Protein AF-A0A2E5VYM4-F1 (afdb_monomer)

Secondary structure (DSSP, 8-state):
--HHHHHHHHHHHHHHHHHHHTTSEEETTGGGT--TT-EEE-HHHHHHHHHHHHHHHHHHHTSTT-------S---HHHHHHH-

Solvent-accessible surface area (backbone atoms only — not comparable to full-atom values): 5100 Å² total; per-residue (Å²): 135,56,73,66,60,54,54,48,54,55,49,50,54,53,49,54,52,50,34,42,77,64,34,27,47,38,64,27,59,52,97,77,74,42,47,91,97,43,69,38,60,29,77,54,24,45,53,50,53,49,53,53,50,52,52,52,51,58,59,45,64,72,40,88,98,52,78,92,83,86,77,75,89,81,71,65,66,72,58,56,64,73,76,106

Sequence (84 aa):
MSEVEMVDKGRMARLSSLLRRRGIVLPSYEIYGGVSGLVDYGPLGASIKRRVIDAWISHWSCVPNVVEIDSPTITPEAVLVASG

Radius of gyration: 18.79 Å; Cα contacts (8 Å, |Δi|>4): 49; chains: 1; bounding box: 47×35×43 Å

Foldseek 3Di:
DDPVVVVVVVVVVVVVVVCVVVQQKDFPPVVVVGDPPDIDGGPVNVVVVVVVVVVVCVVQVPPPPDDDDDDDPDDDPVVVVVVD

Mean predicted aligned error: 5.2 Å

Structure (mmCIF, N/CA/C/O backbone):
data_AF-A0A2E5VYM4-F1
#
_entry.id   AF-A0A2E5VYM4-F1
#
loop_
_atom_site.group_PDB
_atom_site.id
_atom_site.type_symbol
_atom_site.label_atom_id
_atom_site.label_alt_id
_atom_site.label_comp_id
_atom_site.label_asym_id
_atom_site.label_entity_id
_atom_site.label_seq_id
_atom_site.pdbx_PDB_ins_code
_atom_site.Cartn_x
_atom_site.Cartn_y
_atom_site.Cartn_z
_atom_site.occupancy
_atom_site.B_iso_or_equiv
_atom_site.auth_seq_id
_atom_site.auth_comp_id
_atom_site.auth_asym_id
_atom_site.auth_atom_id
_atom_site.pdbx_PDB_model_num
ATOM 1 N N . MET A 1 1 ? -28.392 -19.554 1.533 1.00 58.69 1 MET A N 1
ATOM 2 C CA . MET A 1 1 ? -27.044 -19.309 2.084 1.00 58.69 1 MET A CA 1
ATOM 3 C C . MET A 1 1 ? -26.589 -20.579 2.757 1.00 58.69 1 MET A C 1
ATOM 5 O O . MET A 1 1 ? -27.325 -21.104 3.585 1.00 58.69 1 MET A O 1
ATOM 9 N N . SER A 1 2 ? -25.455 -21.114 2.321 1.00 78.81 2 SER A N 1
ATOM 10 C CA . SER A 1 2 ? -24.910 -22.368 2.847 1.00 78.81 2 SER A CA 1
ATOM 11 C C . SER A 1 2 ? -24.339 -22.171 4.258 1.00 78.81 2 SER A C 1
ATOM 13 O O . SER A 1 2 ? -23.953 -21.066 4.639 1.00 78.81 2 SER A O 1
ATOM 15 N N . GLU A 1 3 ? -24.270 -23.240 5.051 1.00 75.88 3 GLU A N 1
ATOM 16 C CA . GLU A 1 3 ? -23.701 -23.211 6.408 1.00 75.88 3 GLU A CA 1
ATOM 17 C C . GLU A 1 3 ? -22.236 -22.729 6.413 1.00 75.88 3 GLU A C 1
ATOM 19 O O . GLU A 1 3 ? -21.817 -21.975 7.291 1.00 75.88 3 GLU A O 1
ATOM 24 N N . VAL A 1 4 ? -21.482 -23.066 5.362 1.00 75.62 4 VAL A N 1
ATOM 25 C CA . VAL A 1 4 ? -20.088 -22.645 5.161 1.00 75.62 4 VAL A CA 1
ATOM 26 C C . VAL A 1 4 ? -19.973 -21.130 4.956 1.00 75.62 4 VAL A C 1
ATOM 28 O O . VAL A 1 4 ? -19.137 -20.492 5.597 1.00 75.62 4 VAL A O 1
ATOM 31 N N . GLU A 1 5 ? -20.843 -20.527 4.137 1.00 72.75 5 GLU A N 1
ATOM 32 C CA . GLU A 1 5 ? -20.885 -19.065 3.951 1.00 72.75 5 GLU A CA 1
ATOM 33 C C . GLU A 1 5 ? -21.187 -18.326 5.261 1.00 72.75 5 GLU A C 1
ATOM 35 O O . GLU A 1 5 ? -20.635 -17.257 5.529 1.00 72.75 5 GLU A O 1
ATOM 40 N N . MET A 1 6 ? -22.052 -18.894 6.105 1.00 72.75 6 MET A N 1
ATOM 41 C CA . MET A 1 6 ? -22.429 -18.296 7.389 1.00 72.75 6 MET A CA 1
ATOM 42 C C . MET A 1 6 ? -21.272 -18.306 8.391 1.00 72.75 6 MET A C 1
ATOM 44 O O . MET A 1 6 ? -21.033 -17.311 9.086 1.00 72.75 6 MET A O 1
ATOM 48 N N . VAL A 1 7 ? -20.521 -19.408 8.441 1.00 80.44 7 VAL A N 1
ATOM 49 C CA . VAL A 1 7 ? -19.328 -19.540 9.288 1.00 80.44 7 VAL A CA 1
ATOM 50 C C . VAL A 1 7 ? -18.229 -18.574 8.843 1.00 80.44 7 VAL A C 1
ATOM 52 O O . VAL A 1 7 ? -17.601 -17.928 9.692 1.00 80.44 7 VAL A O 1
ATOM 55 N N . ASP A 1 8 ? -18.017 -18.438 7.533 1.00 79.94 8 ASP A N 1
ATOM 56 C CA . ASP A 1 8 ? -16.993 -17.555 6.979 1.00 79.94 8 ASP A CA 1
ATOM 57 C C . ASP A 1 8 ? -17.312 -16.076 7.233 1.00 79.94 8 ASP A C 1
ATOM 59 O O . ASP A 1 8 ? -16.487 -15.338 7.779 1.00 79.94 8 ASP A O 1
ATOM 63 N N . LYS A 1 9 ? -18.565 -15.661 7.008 1.00 82.56 9 LYS A N 1
ATOM 64 C CA . LYS A 1 9 ? -19.021 -14.296 7.311 1.00 82.56 9 LYS A CA 1
ATOM 65 C C . LYS A 1 9 ? -18.843 -13.945 8.791 1.00 82.56 9 LYS A C 1
ATOM 67 O O . LY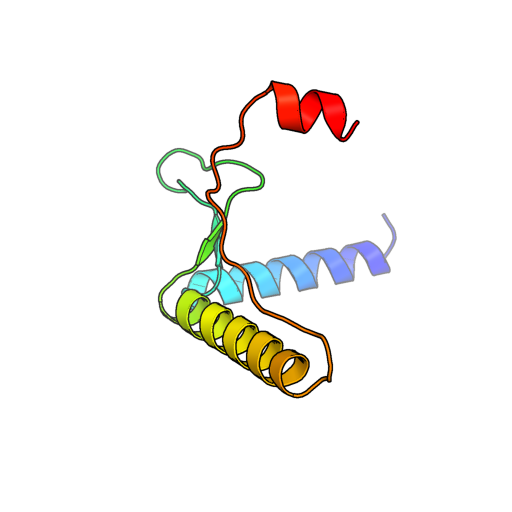S A 1 9 ? -18.369 -12.857 9.126 1.00 82.56 9 LYS A O 1
ATOM 72 N N . G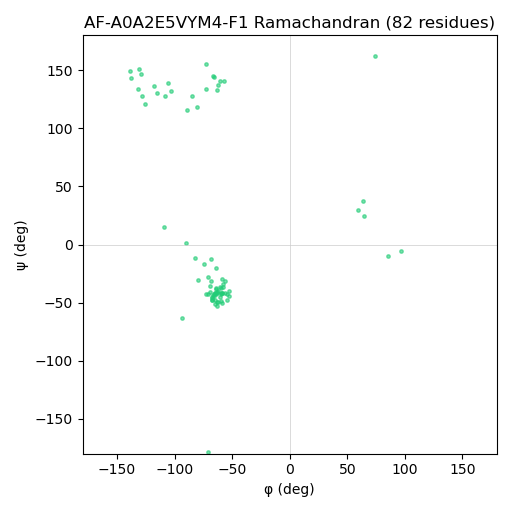LY A 1 10 ? -19.157 -14.882 9.690 1.00 89.94 10 GLY A N 1
ATOM 73 C CA . GLY A 1 10 ? -18.924 -14.719 11.126 1.00 89.94 10 GLY A CA 1
ATOM 74 C C . GLY A 1 10 ? -17.437 -14.606 11.485 1.00 89.94 10 GLY A C 1
ATOM 75 O O . GLY A 1 10 ? -17.067 -13.822 12.361 1.00 89.94 10 GLY A O 1
ATOM 76 N N . ARG A 1 11 ? -16.564 -15.359 10.807 1.00 92.81 11 ARG A N 1
ATOM 77 C CA . ARG A 1 11 ? -15.106 -15.291 10.992 1.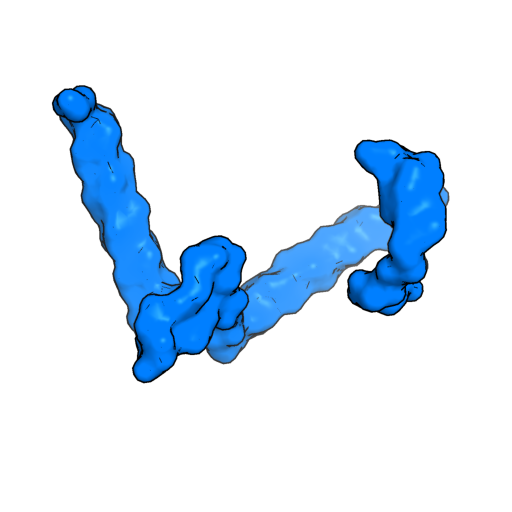00 92.81 11 ARG A CA 1
ATOM 78 C C . ARG A 1 11 ? -14.538 -13.958 10.510 1.00 92.81 11 ARG A C 1
ATOM 80 O O . ARG A 1 11 ? -13.777 -13.338 11.253 1.00 92.81 11 ARG A O 1
ATOM 87 N N . MET A 1 12 ? -14.938 -13.503 9.326 1.00 92.56 12 MET A N 1
ATOM 88 C CA . MET A 1 12 ? -14.511 -12.223 8.758 1.00 92.56 12 MET A CA 1
ATOM 89 C C . MET A 1 12 ? -14.928 -11.048 9.641 1.00 92.56 12 MET A C 1
ATOM 91 O O . MET A 1 12 ? -14.087 -10.227 9.997 1.00 92.56 12 MET A O 1
ATOM 95 N N . ALA A 1 13 ? -16.175 -11.026 10.123 1.00 93.31 13 ALA A N 1
ATOM 96 C CA . ALA A 1 13 ? -16.640 -9.984 11.038 1.00 93.31 13 ALA A CA 1
ATOM 97 C C . ALA A 1 13 ? -15.806 -9.917 12.334 1.00 93.31 13 ALA A C 1
ATOM 99 O O . ALA A 1 13 ? -15.439 -8.831 12.794 1.00 93.31 13 ALA A O 1
ATOM 100 N N . ARG A 1 14 ? -15.450 -11.076 12.912 1.00 95.75 14 ARG A N 1
ATOM 101 C CA . ARG A 1 14 ? -14.577 -11.139 14.098 1.00 95.75 14 ARG A CA 1
ATOM 102 C C . ARG A 1 14 ? -13.175 -10.606 13.809 1.00 95.75 14 ARG A C 1
ATOM 104 O O . ARG A 1 14 ? -12.637 -9.868 14.637 1.00 95.75 14 ARG A O 1
ATOM 111 N N . LEU A 1 15 ? -12.601 -10.952 12.656 1.00 94.62 15 LEU A N 1
ATOM 112 C CA . LEU A 1 15 ? -11.288 -10.468 12.235 1.00 94.62 15 LEU A CA 1
ATOM 113 C C . LEU A 1 15 ? -11.294 -8.948 12.044 1.00 94.62 15 LEU A C 1
ATOM 115 O O . LEU A 1 15 ? -10.492 -8.263 12.673 1.00 94.62 15 LEU A O 1
ATOM 119 N N . SER A 1 16 ? -12.229 -8.409 11.260 1.00 91.88 16 SER A N 1
ATOM 120 C CA . SER A 1 16 ? -12.352 -6.963 11.028 1.00 91.88 16 SER A CA 1
ATOM 121 C C . SER A 1 16 ? -12.512 -6.192 12.340 1.00 91.88 16 SER A C 1
ATOM 123 O O . SER A 1 16 ? -11.855 -5.176 12.559 1.00 91.88 16 SER A O 1
ATOM 125 N N . SER A 1 17 ? -13.321 -6.721 13.263 1.00 94.56 17 SER A N 1
ATOM 126 C CA . SER A 1 17 ? -13.506 -6.146 14.596 1.00 94.56 17 SER A CA 1
ATOM 127 C C . SER A 1 17 ? -12.203 -6.121 15.412 1.00 94.56 17 SER A C 1
ATOM 129 O O . SER A 1 17 ? -11.911 -5.139 16.096 1.00 94.56 17 SER A O 1
ATOM 131 N N . LEU A 1 18 ? -11.388 -7.177 15.327 1.00 95.88 18 LEU A N 1
ATOM 132 C CA . LEU A 1 18 ? -10.084 -7.246 15.986 1.00 95.88 18 LEU A CA 1
ATOM 133 C C . LEU A 1 18 ? -9.085 -6.260 15.374 1.00 95.88 18 LEU A C 1
ATOM 135 O O . LEU A 1 18 ? -8.439 -5.528 16.125 1.00 95.88 18 LEU A O 1
ATOM 139 N N . LEU A 1 19 ? -8.977 -6.216 14.043 1.00 95.38 19 LEU A N 1
ATOM 140 C CA . LEU A 1 19 ? -8.068 -5.313 13.330 1.00 95.38 19 LEU A CA 1
ATOM 141 C C . LEU A 1 19 ? -8.375 -3.846 13.648 1.00 95.38 19 LEU A C 1
ATOM 143 O O . LEU A 1 19 ? -7.449 -3.085 13.936 1.00 95.38 19 LEU A O 1
ATOM 147 N N . ARG A 1 20 ? -9.663 -3.477 13.691 1.00 93.94 20 ARG A N 1
ATOM 148 C CA . ARG A 1 20 ? -10.104 -2.127 14.066 1.00 93.94 20 ARG A CA 1
ATOM 149 C C . ARG A 1 20 ? -9.755 -1.802 15.519 1.00 93.94 20 ARG A C 1
ATOM 151 O O . ARG A 1 20 ? -9.095 -0.799 15.772 1.00 93.94 20 ARG A O 1
ATOM 158 N N . ARG A 1 21 ? -10.106 -2.674 16.479 1.00 95.00 21 ARG A N 1
ATOM 159 C CA . ARG A 1 21 ? -9.787 -2.469 17.912 1.00 95.00 21 ARG A CA 1
ATOM 160 C C . ARG A 1 21 ? -8.288 -2.350 18.194 1.00 95.00 21 ARG A C 1
ATOM 162 O O . ARG A 1 21 ? -7.904 -1.717 19.169 1.00 95.00 21 ARG A O 1
ATOM 169 N N . ARG A 1 22 ? -7.446 -2.998 17.387 1.00 95.12 22 ARG A N 1
ATOM 170 C CA . ARG A 1 22 ? -5.983 -2.984 17.539 1.00 95.12 22 ARG A CA 1
ATOM 171 C C . ARG A 1 22 ? -5.300 -1.852 16.765 1.00 95.12 22 ARG A C 1
ATOM 173 O O . ARG A 1 22 ? -4.077 -1.777 16.801 1.00 95.12 22 ARG A O 1
ATOM 180 N N . GLY A 1 23 ? -6.052 -0.997 16.067 1.00 93.25 23 GLY A N 1
ATOM 181 C CA . GLY A 1 23 ? -5.477 0.083 15.264 1.00 93.25 23 GLY A CA 1
ATOM 182 C C . GLY A 1 23 ? -4.608 -0.432 14.112 1.00 93.25 23 GLY A C 1
ATOM 183 O O . GLY A 1 23 ? -3.544 0.127 13.846 1.00 93.25 23 GLY A O 1
ATOM 184 N N . ILE A 1 24 ? -5.016 -1.537 13.476 1.00 97.00 24 ILE A N 1
ATOM 185 C CA . ILE A 1 24 ? -4.300 -2.132 12.339 1.00 97.00 24 ILE A CA 1
ATOM 186 C C . ILE A 1 24 ? -4.879 -1.593 11.027 1.00 97.00 24 ILE A C 1
ATOM 188 O O . ILE A 1 24 ? -4.181 -0.892 10.304 1.00 97.00 24 ILE A O 1
ATOM 192 N N . VAL A 1 25 ? -6.155 -1.863 10.746 1.00 96.06 25 VAL A N 1
ATOM 193 C CA . VAL A 1 25 ? -6.866 -1.367 9.554 1.00 96.06 25 VAL A CA 1
ATOM 194 C C . VAL A 1 25 ? -8.210 -0.789 9.982 1.00 96.06 25 VAL A C 1
ATOM 196 O O . VAL A 1 25 ? -8.928 -1.415 10.767 1.00 96.06 25 VAL A O 1
ATOM 199 N N . LEU A 1 26 ? -8.535 0.396 9.468 1.00 94.25 26 LEU A N 1
ATOM 200 C CA . LEU A 1 26 ? -9.777 1.119 9.720 1.00 94.25 26 LEU A CA 1
ATOM 201 C C . LEU A 1 26 ? -10.389 1.589 8.388 1.00 94.25 26 LEU A C 1
ATOM 203 O O . LEU A 1 26 ? -9.640 1.835 7.445 1.00 94.25 26 LEU A O 1
ATOM 207 N N . PRO A 1 27 ? -11.721 1.727 8.277 1.00 94.50 27 PRO A N 1
ATOM 208 C CA . PRO A 1 27 ? -12.334 2.387 7.126 1.00 94.50 27 PRO A CA 1
ATOM 209 C C . PRO A 1 27 ? -11.906 3.857 7.063 1.00 94.50 27 PRO A C 1
ATOM 211 O O . PRO A 1 27 ? -11.980 4.556 8.077 1.00 94.50 27 PRO A O 1
ATOM 214 N N . SER A 1 28 ? -11.492 4.338 5.890 1.00 96.06 28 SER A N 1
ATOM 215 C CA . SER A 1 28 ? -11.122 5.749 5.748 1.00 96.06 28 SER A CA 1
ATOM 216 C C . SER A 1 28 ? -12.333 6.658 5.918 1.00 96.06 28 SER A C 1
ATOM 218 O O . SER A 1 28 ? -13.435 6.324 5.481 1.00 96.06 28 SER A O 1
ATOM 220 N N . TYR A 1 29 ? -12.115 7.830 6.522 1.00 95.81 29 TYR A N 1
ATOM 221 C CA . TYR A 1 29 ? -13.141 8.863 6.733 1.00 95.81 29 TYR A CA 1
ATOM 222 C C . TYR A 1 29 ? -14.3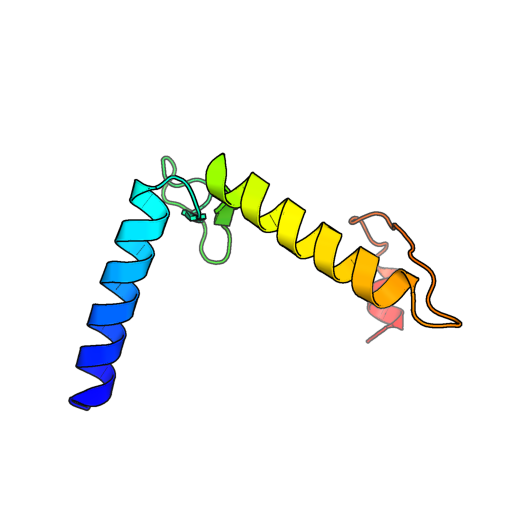52 8.393 7.558 1.00 95.81 29 TYR A C 1
ATOM 224 O O . TYR A 1 29 ? -15.461 8.895 7.381 1.00 95.81 29 TYR A O 1
ATOM 232 N N . GLU A 1 30 ? -14.155 7.438 8.473 1.00 93.00 30 GLU A N 1
ATOM 233 C CA . GLU A 1 30 ? -15.236 6.800 9.240 1.00 93.00 30 GLU A CA 1
ATOM 234 C C . GLU A 1 30 ? -16.162 7.805 9.956 1.00 93.00 30 GLU A C 1
ATOM 236 O O . GLU A 1 30 ? -17.381 7.651 9.921 1.00 93.00 30 GLU A O 1
ATOM 241 N N . ILE A 1 31 ? -15.615 8.881 10.535 1.00 94.19 31 ILE A N 1
ATOM 242 C CA . ILE A 1 31 ? -16.411 9.915 11.228 1.00 94.19 31 ILE A CA 1
ATOM 243 C C . ILE A 1 31 ? -17.299 10.754 10.289 1.00 94.19 31 ILE A C 1
ATOM 245 O O . ILE A 1 31 ? -18.181 11.465 10.761 1.00 94.19 31 ILE A O 1
ATOM 249 N N . TYR A 1 32 ? -17.082 10.660 8.975 1.00 95.69 32 TYR A N 1
ATOM 250 C CA . TYR A 1 32 ? -17.849 11.344 7.929 1.00 95.69 32 TYR A CA 1
ATOM 251 C C . TYR A 1 32 ? -18.738 10.385 7.119 1.00 95.69 32 TYR A C 1
ATOM 253 O O . TYR A 1 32 ? -19.220 10.747 6.051 1.00 95.69 32 TYR A O 1
ATOM 261 N N . GLY A 1 33 ? -18.964 9.161 7.609 1.00 92.19 33 GLY A N 1
ATOM 262 C CA . GLY A 1 33 ? -19.770 8.142 6.924 1.00 92.19 33 GLY A CA 1
ATOM 263 C C . GLY A 1 33 ? -18.957 7.132 6.110 1.00 92.19 33 GLY A C 1
ATOM 264 O O . GLY A 1 33 ? -19.514 6.136 5.654 1.00 92.19 33 GLY A O 1
ATOM 265 N N . GLY A 1 34 ? -17.641 7.330 6.004 1.00 92.88 34 GLY A N 1
ATOM 266 C CA . GLY A 1 34 ? -16.720 6.412 5.346 1.00 92.88 34 GLY A CA 1
ATOM 267 C C . GLY A 1 34 ? -16.795 6.416 3.818 1.00 92.88 34 GLY A C 1
ATOM 268 O O . GLY A 1 34 ? -17.763 6.868 3.210 1.00 92.88 34 GLY A O 1
ATOM 269 N N . VAL A 1 35 ? -15.751 5.885 3.182 1.00 95.38 35 VAL A N 1
ATOM 270 C CA . VAL A 1 35 ? -15.708 5.683 1.727 1.00 95.38 35 VAL A CA 1
ATOM 271 C C . VAL A 1 35 ? -15.376 4.225 1.439 1.00 95.38 35 VAL A C 1
ATOM 273 O O . VAL A 1 35 ? -14.336 3.716 1.857 1.00 95.38 35 VAL A O 1
ATOM 276 N N . SER A 1 36 ? -16.273 3.538 0.728 1.00 93.31 36 SER A N 1
ATOM 277 C CA . SER A 1 36 ? -16.072 2.132 0.372 1.00 93.31 36 SER A CA 1
ATOM 278 C C . SER A 1 36 ? -14.831 1.966 -0.507 1.00 93.31 36 SER A C 1
ATOM 280 O O . SER A 1 36 ? -14.597 2.755 -1.418 1.00 93.31 36 SER A O 1
ATOM 282 N N . GLY A 1 37 ? -14.037 0.933 -0.230 1.00 92.88 37 GLY A N 1
ATOM 283 C CA . GLY A 1 37 ? -12.787 0.655 -0.940 1.00 92.88 37 GLY A CA 1
ATOM 284 C C . GLY A 1 37 ? -11.560 1.398 -0.403 1.00 92.88 37 GLY A C 1
ATOM 285 O O . GLY A 1 37 ? -10.448 1.041 -0.781 1.00 92.88 37 GLY A O 1
ATOM 286 N N . LEU A 1 38 ? -11.725 2.368 0.506 1.00 96.50 38 LEU A N 1
ATOM 287 C CA . LEU A 1 38 ? -10.615 3.096 1.126 1.00 96.50 38 LEU A CA 1
ATOM 288 C C . LEU A 1 38 ? -10.389 2.651 2.576 1.00 96.50 38 LEU A C 1
ATOM 290 O O . LEU A 1 38 ? -11.336 2.433 3.338 1.00 96.50 38 LEU A O 1
ATOM 294 N N . VAL A 1 39 ? -9.116 2.510 2.953 1.00 96.00 39 VAL A N 1
ATOM 295 C CA . VAL A 1 39 ? -8.704 2.090 4.297 1.00 96.00 39 VAL A CA 1
ATOM 296 C C . VAL A 1 39 ? -7.526 2.902 4.823 1.00 96.00 39 VAL A C 1
ATOM 298 O O . VAL A 1 39 ? -6.571 3.189 4.099 1.00 96.00 39 VAL A O 1
ATOM 301 N N . ASP A 1 40 ? -7.559 3.171 6.124 1.00 96.31 40 ASP A N 1
ATOM 302 C CA . ASP A 1 40 ? -6.484 3.804 6.873 1.00 96.31 40 ASP A CA 1
ATOM 303 C C . ASP A 1 40 ? -5.729 2.747 7.686 1.00 96.31 40 ASP A C 1
ATOM 305 O O . ASP A 1 40 ? -6.314 1.922 8.397 1.00 96.31 40 ASP A O 1
ATOM 309 N N . TYR A 1 41 ? -4.400 2.784 7.607 1.00 97.38 41 TYR A N 1
ATOM 310 C CA . TYR A 1 41 ? -3.539 1.968 8.456 1.00 97.38 41 TYR A CA 1
ATOM 311 C C . TYR A 1 41 ? -3.230 2.734 9.741 1.00 97.38 41 TYR A C 1
ATOM 313 O O . TYR A 1 41 ? -2.564 3.768 9.707 1.00 97.38 41 TYR A O 1
ATOM 321 N N . GLY A 1 42 ? -3.687 2.214 10.882 1.00 95.69 42 GLY A N 1
ATOM 322 C CA . GLY A 1 42 ? -3.352 2.786 12.189 1.00 95.69 42 GLY A CA 1
ATOM 323 C C . GLY A 1 42 ? -1.878 2.552 12.568 1.00 95.69 42 GLY A C 1
ATOM 324 O O . GLY A 1 42 ? -1.137 1.934 11.802 1.00 95.69 42 GLY A O 1
ATOM 325 N N . PRO A 1 43 ? -1.414 2.992 13.753 1.00 95.56 43 PRO A N 1
ATOM 326 C CA . PRO A 1 43 ? 0.011 2.968 14.112 1.00 95.56 43 PRO A CA 1
ATOM 327 C C . PRO A 1 43 ? 0.674 1.588 13.980 1.00 95.56 43 PRO A C 1
ATOM 329 O O . PRO A 1 43 ? 1.781 1.451 13.446 1.00 95.56 43 PRO A O 1
ATOM 332 N N . LEU A 1 44 ? -0.030 0.541 14.423 1.00 96.31 44 LEU A N 1
ATOM 333 C CA . LEU A 1 44 ? 0.444 -0.833 14.304 1.00 96.31 44 LEU A CA 1
ATOM 334 C C . LEU A 1 44 ? 0.375 -1.317 12.851 1.00 96.31 44 LEU A C 1
ATOM 336 O O . LEU A 1 44 ? 1.323 -1.926 12.360 1.00 96.31 44 LEU A O 1
ATOM 340 N N . GLY A 1 45 ? -0.716 -1.011 12.146 1.00 96.94 45 GLY A N 1
ATOM 341 C CA . GLY A 1 45 ? -0.897 -1.392 10.745 1.00 96.94 45 GLY A CA 1
ATOM 342 C C . GLY A 1 45 ? 0.128 -0.767 9.808 1.00 96.94 45 GLY A C 1
ATOM 343 O O . GLY A 1 45 ? 0.673 -1.463 8.959 1.00 96.94 45 GLY A O 1
ATOM 344 N N . ALA A 1 46 ? 0.454 0.510 10.001 1.00 97.69 46 ALA A N 1
ATOM 345 C CA . ALA A 1 46 ? 1.465 1.216 9.224 1.00 97.69 46 ALA A CA 1
ATOM 346 C C . ALA A 1 46 ? 2.854 0.591 9.427 1.00 97.69 46 ALA A C 1
ATOM 348 O O . ALA A 1 46 ? 3.593 0.391 8.463 1.00 97.69 46 ALA A O 1
ATOM 349 N N . SER A 1 47 ? 3.177 0.211 10.668 1.00 97.31 47 SER A N 1
ATOM 350 C CA . SER A 1 47 ? 4.430 -0.479 10.997 1.00 97.31 47 SER A CA 1
ATOM 351 C C . SER A 1 47 ? 4.503 -1.873 10.366 1.00 97.31 47 SER A C 1
ATOM 353 O O . SER A 1 47 ? 5.540 -2.249 9.826 1.00 97.31 47 SER A O 1
ATOM 355 N N . ILE A 1 48 ? 3.402 -2.634 10.398 1.00 97.38 48 ILE A N 1
ATOM 356 C CA . ILE A 1 48 ? 3.302 -3.944 9.737 1.00 97.38 48 ILE A CA 1
ATOM 357 C C . ILE A 1 48 ? 3.454 -3.786 8.221 1.00 97.38 48 ILE A C 1
ATOM 359 O O . ILE A 1 48 ? 4.279 -4.473 7.626 1.00 97.38 48 ILE A O 1
ATOM 363 N N . LYS A 1 49 ? 2.710 -2.858 7.606 1.00 97.75 49 LYS A N 1
ATOM 364 C CA . LYS A 1 49 ? 2.771 -2.573 6.167 1.00 97.75 49 LYS A CA 1
ATOM 365 C C . LYS A 1 49 ? 4.199 -2.251 5.731 1.00 97.75 49 LYS A C 1
ATOM 367 O O . LYS A 1 49 ? 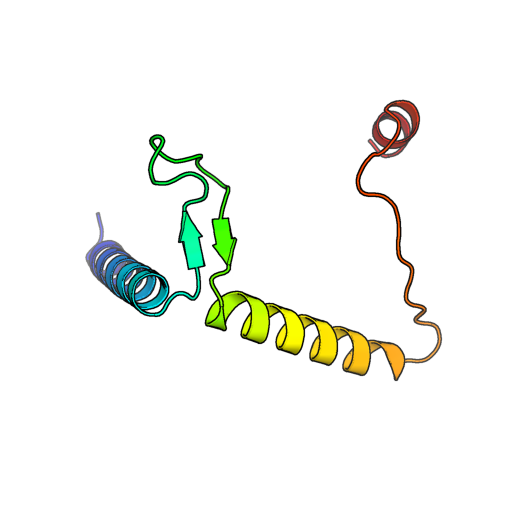4.669 -2.837 4.764 1.00 97.75 49 LYS A O 1
ATOM 372 N N . ARG A 1 50 ? 4.897 -1.377 6.465 1.00 98.19 50 ARG A N 1
ATOM 373 C CA . ARG A 1 50 ? 6.294 -1.029 6.174 1.00 98.19 50 ARG A CA 1
ATOM 374 C C . ARG A 1 50 ? 7.206 -2.254 6.227 1.00 98.19 50 ARG A C 1
ATOM 376 O O . ARG A 1 50 ? 7.886 -2.521 5.254 1.00 98.19 50 ARG A O 1
ATOM 383 N N . ARG A 1 51 ? 7.118 -3.073 7.282 1.00 98.31 51 ARG A N 1
ATOM 384 C CA . ARG A 1 51 ? 7.918 -4.308 7.394 1.00 98.31 51 ARG A CA 1
ATOM 385 C C . ARG A 1 51 ? 7.665 -5.302 6.260 1.00 98.31 51 ARG A C 1
ATOM 387 O O . ARG A 1 51 ? 8.596 -5.972 5.832 1.00 98.31 51 ARG A O 1
ATOM 394 N N . VAL A 1 52 ? 6.421 -5.423 5.793 1.00 98.31 52 VAL A N 1
ATOM 395 C CA . VAL A 1 52 ? 6.084 -6.288 4.651 1.00 98.31 52 VAL A CA 1
ATOM 396 C C . VAL A 1 52 ? 6.712 -5.754 3.363 1.00 98.31 52 VAL A C 1
ATOM 398 O O . VAL A 1 52 ? 7.283 -6.537 2.608 1.00 98.31 52 VAL A O 1
ATOM 401 N N . ILE A 1 53 ? 6.644 -4.440 3.133 1.00 98.25 53 ILE A N 1
ATOM 402 C CA . ILE A 1 53 ? 7.275 -3.783 1.979 1.00 98.25 53 ILE A CA 1
ATOM 403 C C . ILE A 1 53 ? 8.797 -3.963 2.031 1.00 98.25 53 ILE A C 1
ATOM 405 O O . ILE A 1 53 ? 9.374 -4.437 1.060 1.00 98.25 53 ILE A O 1
ATOM 409 N N . ASP A 1 54 ? 9.431 -3.684 3.172 1.00 98.12 54 ASP A N 1
ATOM 410 C CA . ASP A 1 54 ? 10.883 -3.810 3.349 1.0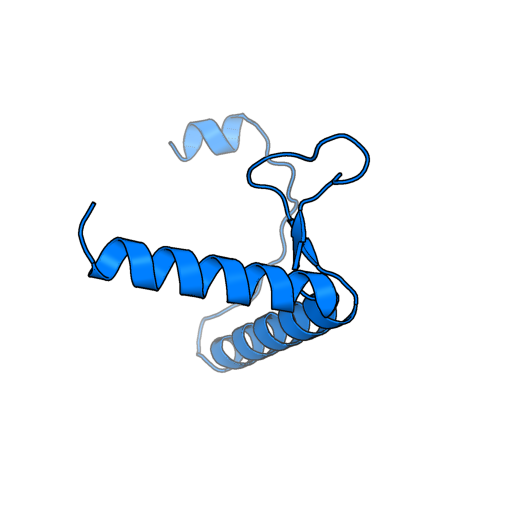0 98.12 54 ASP A CA 1
ATOM 411 C C . ASP A 1 54 ? 11.358 -5.252 3.104 1.00 98.12 54 ASP A C 1
ATOM 413 O O . ASP A 1 54 ? 12.366 -5.481 2.437 1.00 98.12 54 ASP A O 1
ATOM 417 N N . ALA A 1 55 ? 10.610 -6.243 3.604 1.00 98.25 55 ALA A N 1
ATOM 418 C CA . ALA A 1 55 ? 10.907 -7.654 3.369 1.00 98.25 55 ALA A CA 1
ATOM 419 C C . ALA A 1 55 ? 10.780 -8.034 1.886 1.00 98.25 55 ALA A C 1
ATOM 421 O O . ALA A 1 55 ? 11.590 -8.809 1.378 1.00 98.25 55 ALA A O 1
ATOM 422 N N . TRP A 1 56 ? 9.784 -7.485 1.187 1.00 97.81 56 TRP A N 1
ATOM 423 C CA . TRP A 1 56 ? 9.584 -7.720 -0.241 1.00 97.81 56 TRP A CA 1
ATOM 424 C C . TRP A 1 56 ? 10.706 -7.095 -1.075 1.00 97.81 56 TRP A C 1
ATOM 426 O O . TRP A 1 56 ? 11.304 -7.789 -1.895 1.00 97.81 56 TRP A O 1
ATOM 436 N N . ILE A 1 57 ? 11.050 -5.830 -0.814 1.00 97.38 57 ILE A N 1
ATOM 437 C CA . ILE A 1 57 ? 12.161 -5.140 -1.482 1.00 97.38 57 ILE A CA 1
ATOM 438 C C . ILE A 1 57 ? 13.459 -5.910 -1.237 1.00 97.38 57 ILE A C 1
ATOM 440 O O . ILE A 1 57 ? 14.141 -6.283 -2.184 1.00 97.38 57 ILE A O 1
ATOM 444 N N . SER A 1 58 ? 13.766 -6.248 0.021 1.00 96.44 58 SER A N 1
ATOM 445 C CA . SER A 1 58 ? 14.980 -6.999 0.359 1.00 96.44 58 SER A CA 1
ATOM 446 C C . SER A 1 58 ? 15.062 -8.349 -0.352 1.00 96.44 58 SER A C 1
ATOM 448 O O . SER A 1 58 ? 16.161 -8.768 -0.704 1.00 96.44 58 SER A O 1
ATOM 450 N N . HIS A 1 59 ? 13.938 -9.044 -0.539 1.00 96.88 59 HIS A N 1
ATOM 451 C CA . HIS A 1 59 ? 13.920 -10.321 -1.245 1.00 96.88 59 HIS A CA 1
ATOM 452 C C . HIS A 1 59 ? 14.308 -10.152 -2.718 1.00 96.88 59 HIS A C 1
ATOM 454 O O . HIS A 1 59 ? 15.156 -10.889 -3.223 1.00 96.88 59 HIS A O 1
ATOM 460 N N . TRP A 1 60 ? 13.715 -9.168 -3.395 1.00 97.38 60 TRP A N 1
ATOM 461 C CA . TRP A 1 60 ? 13.910 -8.957 -4.828 1.00 97.38 60 TRP A CA 1
ATOM 462 C C . TRP A 1 60 ? 15.212 -8.243 -5.171 1.00 97.38 60 TRP A C 1
ATOM 464 O O . TRP A 1 60 ? 15.810 -8.559 -6.194 1.00 97.38 60 TRP A O 1
ATOM 474 N N . SER A 1 61 ? 15.716 -7.371 -4.300 1.00 95.19 61 SER A N 1
ATOM 475 C CA . SER A 1 61 ? 17.004 -6.695 -4.495 1.00 95.19 61 SER A CA 1
ATOM 476 C C . SER A 1 61 ? 18.198 -7.655 -4.503 1.00 95.19 61 SER A C 1
ATOM 478 O O . SER A 1 61 ? 19.261 -7.314 -5.016 1.00 95.19 61 SER A O 1
ATOM 480 N N . CYS A 1 62 ? 18.050 -8.866 -3.954 1.00 94.19 62 CYS A N 1
ATOM 481 C CA . CYS A 1 62 ? 19.068 -9.914 -4.048 1.00 94.19 62 CYS A CA 1
ATOM 482 C C . CYS A 1 62 ? 19.017 -10.701 -5.371 1.00 94.19 62 CYS A C 1
ATOM 484 O O . CYS A 1 62 ? 19.937 -11.472 -5.652 1.00 94.19 62 CYS A O 1
ATOM 486 N N . VAL A 1 63 ? 17.958 -10.548 -6.172 1.00 96.38 63 VAL A N 1
ATOM 487 C CA . VAL A 1 63 ? 17.793 -11.250 -7.448 1.00 96.38 63 VAL A CA 1
ATOM 488 C C . VAL A 1 63 ? 18.513 -10.468 -8.555 1.00 96.38 63 VAL A C 1
ATOM 490 O O . VAL A 1 63 ? 18.270 -9.270 -8.716 1.00 96.38 63 VAL A O 1
ATOM 493 N N . PRO A 1 64 ? 19.390 -11.109 -9.353 1.00 96.12 64 PRO A N 1
ATOM 494 C CA . PRO A 1 64 ? 20.067 -10.433 -10.455 1.00 96.12 64 PRO A CA 1
ATOM 495 C C . PRO A 1 64 ? 19.083 -9.805 -11.450 1.00 96.12 64 PRO A C 1
ATOM 497 O O . PRO A 1 64 ? 18.082 -10.421 -11.812 1.00 96.12 64 PRO A O 1
ATOM 500 N N . ASN A 1 65 ? 19.423 -8.613 -11.951 1.00 95.88 65 ASN A N 1
ATOM 501 C CA . ASN A 1 65 ? 18.645 -7.850 -12.939 1.00 95.88 65 ASN A CA 1
ATOM 502 C C . ASN A 1 65 ? 17.263 -7.365 -12.465 1.00 95.88 65 ASN A C 1
ATOM 504 O O . ASN A 1 65 ? 16.390 -7.103 -13.292 1.00 95.88 65 ASN A O 1
ATOM 508 N N . VAL A 1 66 ? 17.068 -7.199 -11.158 1.00 97.19 66 VAL A N 1
ATOM 509 C CA . VAL A 1 66 ? 15.914 -6.487 -10.599 1.00 97.19 66 VAL A CA 1
ATOM 510 C C . VAL A 1 66 ? 16.387 -5.150 -10.036 1.00 97.19 66 VAL A C 1
ATOM 512 O O . VAL A 1 66 ? 17.349 -5.100 -9.273 1.00 97.19 66 VAL A O 1
ATOM 515 N N . VAL A 1 67 ? 15.732 -4.060 -10.441 1.00 95.69 67 VAL A N 1
ATOM 516 C CA . VAL A 1 67 ? 16.064 -2.696 -10.008 1.00 95.69 67 VAL A CA 1
ATOM 517 C C . VAL A 1 67 ? 14.799 -2.025 -9.497 1.00 95.69 67 VAL A C 1
ATOM 519 O O . VAL A 1 67 ? 13.778 -2.007 -10.184 1.00 95.69 67 VAL A O 1
ATOM 522 N N . GLU A 1 68 ? 14.873 -1.483 -8.286 1.00 96.00 68 GLU A N 1
ATOM 523 C CA . GLU A 1 68 ? 13.800 -0.686 -7.700 1.00 96.00 68 GLU A CA 1
ATOM 524 C C . GLU A 1 68 ? 13.729 0.691 -8.376 1.00 96.00 68 GLU A C 1
ATOM 526 O O . GLU A 1 68 ? 14.750 1.353 -8.575 1.00 96.00 68 GLU A O 1
ATOM 531 N N . ILE A 1 69 ? 12.516 1.120 -8.723 1.00 96.62 69 ILE A N 1
ATOM 532 C CA . ILE A 1 69 ? 12.221 2.461 -9.235 1.00 96.62 69 ILE A CA 1
ATOM 533 C C . ILE A 1 69 ? 11.070 3.064 -8.429 1.00 96.62 69 ILE A C 1
ATOM 535 O O . ILE A 1 69 ? 10.157 2.347 -8.023 1.00 96.62 69 ILE A O 1
ATOM 539 N N . ASP A 1 70 ? 11.093 4.382 -8.244 1.00 96.69 70 ASP A N 1
ATOM 540 C CA . ASP A 1 7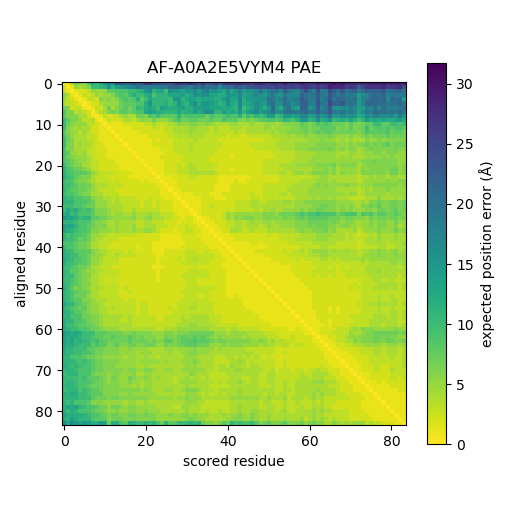0 ? 9.996 5.147 -7.646 1.00 96.69 70 ASP A CA 1
ATOM 541 C C . ASP A 1 70 ? 9.465 6.157 -8.671 1.00 96.69 70 ASP A C 1
ATOM 543 O O . ASP A 1 70 ? 10.231 6.777 -9.410 1.00 96.69 70 ASP A O 1
ATOM 547 N N . SER A 1 71 ? 8.144 6.273 -8.782 1.00 96.25 71 SER A N 1
ATOM 548 C CA . SER A 1 71 ? 7.461 7.055 -9.818 1.00 96.25 71 SER A CA 1
ATOM 549 C C . SER A 1 71 ? 6.272 7.815 -9.230 1.00 96.25 71 SER A C 1
ATOM 551 O O . SER A 1 71 ? 5.643 7.342 -8.284 1.00 96.25 71 SER A O 1
ATOM 553 N N . PRO A 1 72 ? 5.927 8.995 -9.777 1.00 97.25 72 PRO A N 1
ATOM 554 C CA . PRO A 1 72 ? 4.826 9.792 -9.254 1.00 97.25 72 PRO A CA 1
ATOM 555 C C . PRO A 1 72 ? 3.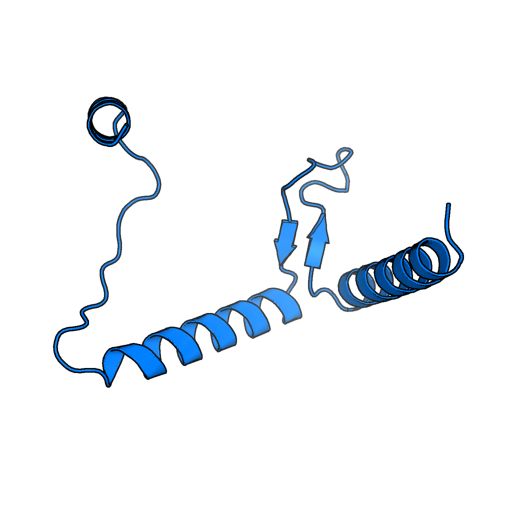477 9.086 -9.432 1.00 97.25 72 PRO A C 1
ATOM 557 O O . PRO A 1 72 ? 3.205 8.478 -10.464 1.00 97.25 72 PRO A O 1
ATOM 560 N N . THR A 1 73 ? 2.589 9.254 -8.450 1.00 96.94 73 THR A N 1
ATOM 561 C CA . THR A 1 73 ? 1.216 8.723 -8.502 1.00 96.94 73 THR A CA 1
ATOM 562 C C . THR A 1 73 ? 0.350 9.415 -9.558 1.00 96.94 73 THR A C 1
ATOM 564 O O . THR A 1 73 ? -0.568 8.807 -10.097 1.00 96.94 73 THR A O 1
ATOM 567 N N . ILE A 1 74 ? 0.600 10.701 -9.837 1.00 97.44 74 ILE A N 1
ATOM 568 C CA . ILE A 1 74 ? -0.155 11.454 -10.846 1.00 97.44 74 ILE A CA 1
ATOM 569 C C . ILE A 1 74 ? 0.410 11.112 -12.225 1.00 97.44 74 ILE A C 1
ATOM 571 O O . ILE A 1 74 ? 1.572 11.397 -12.512 1.00 97.44 74 ILE A O 1
ATOM 575 N N . THR A 1 75 ? -0.428 10.533 -13.081 1.00 97.81 75 THR A N 1
ATOM 576 C CA . THR A 1 75 ? -0.047 10.075 -14.422 1.00 97.81 75 THR A CA 1
ATOM 577 C C . THR A 1 75 ? -0.784 10.885 -15.497 1.00 97.81 75 THR A C 1
ATOM 579 O O . THR A 1 75 ? -2.005 11.019 -15.406 1.00 97.81 75 THR A O 1
ATOM 582 N N . PRO A 1 76 ? -0.089 11.430 -16.519 1.00 97.94 76 PRO A N 1
ATOM 583 C CA . PRO A 1 76 ? -0.741 12.119 -17.632 1.00 97.94 76 PRO A CA 1
ATOM 584 C C . PRO A 1 76 ? -1.694 11.201 -18.406 1.00 97.94 76 PRO A C 1
ATOM 586 O O . PRO A 1 76 ? -1.358 10.052 -18.686 1.00 97.94 76 PRO A O 1
ATOM 589 N N . GLU A 1 77 ? -2.842 11.737 -18.827 1.00 98.19 77 GLU A N 1
ATOM 590 C CA . GLU A 1 77 ? -3.889 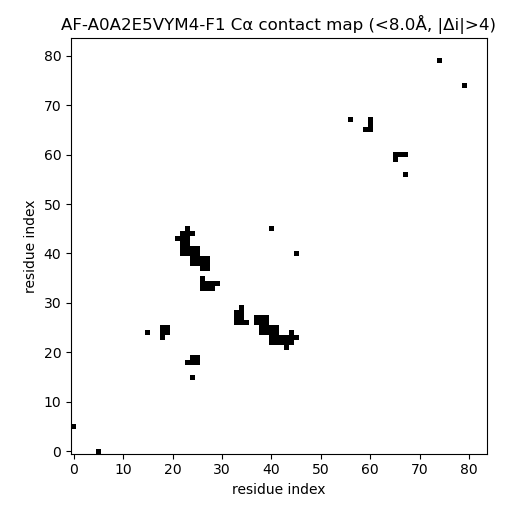10.991 -19.546 1.00 98.19 77 GLU A CA 1
ATOM 591 C C . GLU A 1 77 ? -3.353 10.243 -20.773 1.00 98.19 77 GLU A C 1
ATOM 593 O O . GLU A 1 77 ? -3.647 9.066 -20.955 1.00 98.19 77 GLU A O 1
ATOM 598 N N . ALA A 1 78 ? -2.506 10.892 -21.577 1.00 98.25 78 ALA A N 1
ATOM 599 C CA . ALA A 1 78 ? -1.946 10.296 -22.789 1.00 98.25 78 ALA A CA 1
ATOM 600 C C . ALA A 1 78 ? -1.196 8.973 -22.528 1.00 98.25 78 ALA A C 1
ATOM 602 O O . ALA A 1 78 ? -1.205 8.092 -23.384 1.00 98.25 78 ALA A O 1
ATOM 603 N N . VAL A 1 79 ? -0.578 8.815 -21.351 1.00 98.00 79 VAL A N 1
ATOM 604 C CA . VAL A 1 79 ? 0.118 7.575 -20.964 1.00 98.00 79 VAL A CA 1
ATOM 605 C C . VAL A 1 79 ? -0.885 6.456 -20.692 1.00 98.00 79 VAL A C 1
ATOM 607 O O . VAL A 1 79 ? -0.680 5.338 -21.153 1.00 98.00 79 VAL A O 1
ATOM 610 N N . LEU A 1 80 ? -1.981 6.768 -19.995 1.00 98.00 80 LEU A N 1
ATOM 611 C CA . LEU A 1 80 ? -3.039 5.805 -19.679 1.00 98.00 80 LEU A CA 1
ATOM 612 C C . LEU A 1 80 ? -3.819 5.388 -20.934 1.00 98.00 80 LEU A C 1
ATOM 614 O O . LEU A 1 80 ? -4.170 4.227 -21.080 1.00 98.00 80 LEU A O 1
ATOM 618 N N . VAL A 1 81 ? -4.034 6.305 -21.883 1.00 98.25 81 VAL A N 1
ATOM 619 C CA . VAL A 1 81 ? -4.642 5.968 -23.183 1.00 98.25 81 VAL A CA 1
ATOM 620 C C . VAL A 1 81 ? -3.735 5.034 -23.986 1.00 98.25 81 VAL A C 1
ATOM 622 O O . VAL A 1 81 ? -4.213 4.093 -24.614 1.00 98.25 81 VAL A O 1
ATOM 625 N N . ALA A 1 82 ? -2.423 5.284 -23.975 1.00 98.19 82 ALA A N 1
ATOM 626 C CA . ALA A 1 82 ? -1.465 4.470 -24.716 1.00 98.19 82 ALA A CA 1
ATOM 627 C C . ALA A 1 82 ? -1.274 3.063 -24.120 1.00 98.19 82 ALA A C 1
ATOM 629 O O . ALA A 1 82 ? -0.948 2.143 -24.869 1.00 98.19 82 ALA A O 1
ATOM 630 N N . SER A 1 83 ? -1.464 2.879 -22.807 1.00 97.31 83 SER A N 1
ATOM 631 C CA . SER A 1 83 ? -1.350 1.565 -22.157 1.00 97.31 83 SER A CA 1
ATOM 632 C C . SER A 1 83 ? -2.529 0.624 -22.425 1.00 97.31 83 SER A C 1
ATOM 634 O O . SER A 1 83 ? -2.378 -0.582 -22.215 1.00 97.31 83 SER A O 1
ATOM 636 N N . GLY A 1 84 ? -3.658 1.163 -22.906 1.00 93.75 84 GLY A N 1
ATOM 637 C CA . GLY A 1 84 ? -4.952 0.470 -22.970 1.00 93.75 84 GLY A CA 1
ATOM 638 C C . GLY A 1 84 ? -5.682 0.459 -21.633 1.00 93.75 84 GLY A C 1
ATOM 639 O O . GLY A 1 84 ? -6.722 -0.234 -21.577 1.00 93.75 84 GLY A O 1
#

pLDDT: mean 93.74, std 6.99, range [58.69, 98.31]

Nearest PDB structures (foldseek):
  5e6m-assembly1_B  TM=9.246E-01  e=4.364E-04  Homo sapiens
  4kr2-assembly1_A-2  TM=9.136E-01  e=4.364E-04  Homo sapiens
  5e6m-assembly1_A  TM=9.154E-01  e=4.685E-04  Homo sapiens
  8u2q-assembly1_A  TM=9.188E-01  e=7.690E-04  Mycolicibacterium thermoresistibile ATCC 19527
  1ggm-assembly1_B  TM=8.710E-01  e=6.218E-04  Thermus thermophilus HB8